Protein AF-G9ZC63-F1 (afdb_monomer_lite)

Sequence (72 aa):
MLKACRSLPDHAALPAAEADFAVNGSLIISGKDAVKTAAWPETLKQRTYIADYRAELPPELLPLLLHRLGLA

Organism: NCBI:txid797473

Foldseek 3Di:
DDPDDDDDDPPDQDDQVSCVVAVPAAAEEEPVNVVRCPVPDPVNVVRYHYDDDDDDDDPVVVVVV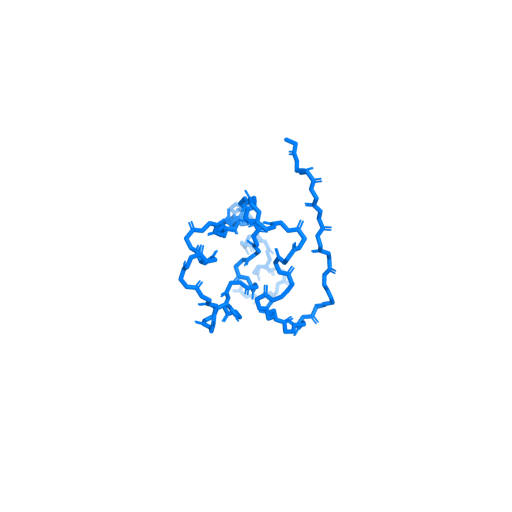CVVVVND

Radius of gyration: 18.25 Å; chains: 1; bounding box: 32×23×53 Å

Secondary structure (DSSP, 8-state):
---------TT----GGGGGGGTTSPEEEEHHHHTT-TTS-HHHHHTEEEE----PPPTTHHHHHHHHTT--

pLDDT: mean 91.0, std 7.25, range [53.59, 96.56]

Structure (mmCIF, N/CA/C/O backbone):
data_AF-G9ZC63-F1
#
_entry.id   AF-G9ZC63-F1
#
loop_
_atom_site.group_PDB
_atom_site.id
_atom_site.type_symbol
_atom_site.label_atom_id
_atom_site.label_alt_id
_atom_site.label_comp_id
_atom_site.label_asym_id
_atom_site.label_entity_id
_atom_site.label_seq_id
_atom_site.pdbx_PDB_ins_code
_atom_site.Cartn_x
_atom_site.Cartn_y
_atom_site.Cartn_z
_atom_site.occupancy
_atom_site.B_iso_or_equiv
_atom_site.auth_seq_id
_atom_site.auth_comp_id
_atom_site.auth_asym_id
_atom_site.auth_atom_id
_atom_site.pdbx_PDB_model_num
ATOM 1 N N . MET A 1 1 ? -15.153 4.530 -12.350 1.00 53.59 1 MET A N 1
ATOM 2 C CA . MET A 1 1 ? -15.084 3.092 -12.692 1.00 53.59 1 MET A CA 1
ATOM 3 C C . MET A 1 1 ? -13.613 2.696 -12.779 1.00 53.59 1 MET A C 1
ATOM 5 O O . MET A 1 1 ? -12.899 3.283 -13.585 1.00 53.59 1 MET A O 1
ATOM 9 N N . LEU A 1 2 ? -13.141 1.794 -11.909 1.00 62.12 2 LEU A N 1
ATOM 10 C CA . LEU A 1 2 ? -11.784 1.227 -11.981 1.00 62.12 2 LEU A CA 1
ATOM 11 C C . LEU A 1 2 ? -11.691 0.357 -13.242 1.00 62.12 2 LEU A C 1
ATOM 13 O O . LEU A 1 2 ? -12.530 -0.516 -13.439 1.00 62.12 2 LEU A O 1
ATOM 17 N N . LYS A 1 3 ? -10.719 0.635 -14.119 1.00 72.25 3 LYS A N 1
ATOM 18 C CA . LYS A 1 3 ? -10.599 -0.042 -15.424 1.00 72.25 3 LYS A CA 1
ATOM 19 C C . LYS A 1 3 ? -9.875 -1.397 -15.353 1.00 72.25 3 LYS A C 1
ATOM 21 O O . LYS A 1 3 ? -10.059 -2.202 -16.256 1.00 72.25 3 LYS A O 1
ATOM 26 N N . ALA A 1 4 ? -9.082 -1.650 -14.306 1.00 85.06 4 ALA A N 1
ATOM 27 C CA . ALA A 1 4 ? -8.350 -2.901 -14.082 1.00 85.06 4 ALA A CA 1
ATOM 28 C C . ALA A 1 4 ? -7.960 -3.057 -12.599 1.00 85.06 4 ALA A C 1
ATOM 30 O O . ALA A 1 4 ? -7.789 -2.056 -11.902 1.00 85.06 4 ALA A O 1
ATOM 31 N N . CYS A 1 5 ? -7.807 -4.299 -12.127 1.00 89.62 5 CYS A N 1
ATOM 32 C CA . CYS A 1 5 ? -7.359 -4.626 -10.771 1.00 89.62 5 CYS A CA 1
ATOM 33 C C . CYS A 1 5 ? -6.300 -5.734 -10.818 1.00 89.62 5 CYS A C 1
ATOM 35 O O . CYS A 1 5 ? -6.452 -6.708 -11.557 1.00 89.62 5 CYS A O 1
ATOM 37 N N . ARG A 1 6 ? -5.250 -5.590 -10.007 1.00 91.19 6 ARG A N 1
ATOM 38 C CA . ARG A 1 6 ? -4.199 -6.588 -9.797 1.00 91.19 6 ARG A CA 1
ATOM 39 C C . ARG A 1 6 ? -4.204 -6.960 -8.319 1.00 91.19 6 ARG A C 1
ATOM 41 O O . ARG A 1 6 ? -3.919 -6.120 -7.473 1.00 91.19 6 ARG A O 1
ATOM 48 N N . SER A 1 7 ? -4.566 -8.203 -8.018 1.00 92.19 7 SER A N 1
ATOM 49 C CA . SER A 1 7 ? -4.511 -8.742 -6.658 1.00 92.19 7 SER A CA 1
ATOM 50 C C . SER A 1 7 ? -3.195 -9.485 -6.462 1.00 92.19 7 SER A C 1
ATOM 52 O O . SER A 1 7 ? -2.785 -10.254 -7.332 1.00 92.19 7 SER A O 1
ATOM 54 N N . LEU A 1 8 ? -2.537 -9.235 -5.333 1.00 92.50 8 LEU A N 1
ATOM 55 C CA . LEU A 1 8 ? -1.286 -9.872 -4.943 1.00 92.50 8 LEU A CA 1
ATOM 56 C C . LEU A 1 8 ? -1.481 -10.601 -3.608 1.00 92.50 8 LEU A C 1
ATOM 58 O O . LEU A 1 8 ? -2.315 -10.170 -2.806 1.00 92.50 8 LEU A O 1
ATOM 62 N N . PRO A 1 9 ? -0.724 -11.683 -3.347 1.00 94.69 9 PRO A N 1
ATOM 63 C CA . PRO A 1 9 ? -0.711 -12.321 -2.040 1.00 94.69 9 PRO A CA 1
ATOM 64 C C . PRO A 1 9 ? -0.313 -11.339 -0.943 1.00 94.69 9 PRO A C 1
ATOM 66 O O . PRO A 1 9 ? 0.430 -10.380 -1.174 1.00 94.69 9 PRO A O 1
ATOM 69 N N . ASP A 1 10 ? -0.763 -11.612 0.278 1.00 94.88 10 ASP A N 1
ATOM 70 C CA . ASP A 1 10 ? -0.358 -10.775 1.391 1.00 94.88 10 ASP A CA 1
ATOM 71 C C . ASP A 1 10 ? 1.160 -10.841 1.612 1.00 94.88 10 ASP A C 1
ATOM 73 O O . ASP A 1 10 ? 1.803 -11.856 1.343 1.00 94.88 10 ASP A O 1
ATOM 77 N N . HIS A 1 11 ? 1.743 -9.730 2.063 1.00 92.38 11 HIS A N 1
ATOM 78 C CA . HIS A 1 11 ? 3.195 -9.556 2.218 1.00 92.38 11 HIS A CA 1
ATOM 79 C C . HIS A 1 11 ? 4.030 -9.748 0.940 1.00 92.38 11 HIS A C 1
ATOM 81 O O . HIS A 1 11 ? 5.257 -9.679 1.014 1.00 92.38 11 HIS A O 1
ATOM 87 N N . ALA A 1 12 ? 3.405 -9.905 -0.232 1.00 93.94 12 ALA A N 1
ATOM 88 C CA . ALA A 1 12 ? 4.132 -10.009 -1.487 1.00 93.94 12 ALA A CA 1
ATOM 89 C C . ALA A 1 12 ? 5.013 -8.776 -1.722 1.00 93.94 12 ALA A C 1
ATOM 91 O O . ALA A 1 12 ? 4.647 -7.642 -1.378 1.00 93.94 12 ALA A O 1
ATOM 92 N N . ALA A 1 13 ? 6.174 -9.013 -2.334 1.00 93.75 13 ALA A N 1
ATOM 93 C CA . ALA A 1 13 ? 6.993 -7.950 -2.885 1.00 93.75 13 ALA A CA 1
ATOM 94 C C . ALA A 1 13 ? 6.203 -7.197 -3.962 1.00 93.75 13 ALA A C 1
ATOM 96 O O . ALA A 1 13 ? 5.349 -7.767 -4.638 1.00 93.75 13 ALA A O 1
ATOM 97 N N . LEU A 1 14 ? 6.514 -5.915 -4.126 1.00 94.69 14 LEU A N 1
ATOM 98 C CA . LEU A 1 14 ? 5.845 -5.057 -5.094 1.00 94.69 14 LEU A CA 1
ATOM 99 C C . LEU A 1 14 ? 6.888 -4.439 -6.041 1.00 94.69 14 LEU A C 1
ATOM 101 O O . LEU A 1 14 ? 7.231 -3.263 -5.899 1.00 94.69 14 LEU A O 1
ATOM 105 N N . PRO A 1 15 ? 7.474 -5.226 -6.964 1.00 95.00 15 PRO A N 1
ATOM 106 C CA . PRO A 1 15 ? 8.387 -4.690 -7.967 1.00 95.00 15 PRO A CA 1
ATOM 107 C C . PRO A 1 15 ? 7.628 -3.794 -8.955 1.00 95.00 15 PRO A C 1
ATOM 109 O O . PRO A 1 15 ? 6.425 -3.949 -9.150 1.00 95.00 15 PRO A O 1
ATOM 112 N N . ALA A 1 16 ? 8.336 -2.875 -9.618 1.00 94.25 16 ALA A N 1
ATOM 113 C CA . ALA A 1 16 ? 7.720 -1.941 -10.565 1.00 94.25 16 ALA A CA 1
ATOM 114 C C . ALA A 1 16 ? 6.969 -2.648 -11.714 1.00 94.25 16 ALA A C 1
ATOM 116 O O . ALA A 1 16 ? 5.965 -2.127 -12.179 1.00 94.25 16 ALA A O 1
ATOM 117 N N . ALA A 1 17 ? 7.395 -3.854 -12.108 1.00 94.38 17 ALA A N 1
ATOM 118 C CA . ALA A 1 17 ? 6.732 -4.658 -13.139 1.00 94.38 17 ALA A CA 1
ATOM 119 C C . ALA A 1 17 ? 5.288 -5.061 -12.772 1.00 94.38 17 ALA A C 1
ATOM 121 O O . ALA A 1 17 ? 4.453 -5.271 -13.648 1.00 94.38 17 ALA A O 1
ATOM 122 N N . GLU A 1 18 ? 4.934 -5.108 -11.481 1.00 93.56 18 GLU A N 1
ATOM 123 C CA . GLU A 1 18 ? 3.540 -5.350 -11.079 1.00 93.56 18 GLU A CA 1
ATOM 124 C C . GLU A 1 18 ? 2.610 -4.186 -11.446 1.00 93.56 18 GLU A C 1
ATOM 126 O O . GLU A 1 18 ? 1.396 -4.351 -11.403 1.00 93.56 18 GLU A O 1
ATOM 131 N N . ALA A 1 19 ? 3.145 -3.023 -11.837 1.00 92.56 19 ALA A N 1
ATOM 132 C CA . ALA A 1 19 ? 2.378 -1.891 -12.351 1.00 92.56 19 ALA A CA 1
ATOM 133 C C . ALA A 1 19 ? 2.153 -1.920 -13.876 1.00 92.56 19 ALA A C 1
ATOM 135 O O . ALA A 1 19 ? 1.441 -1.054 -14.402 1.00 92.56 19 ALA A O 1
ATOM 136 N N . ASP A 1 20 ? 2.723 -2.892 -14.596 1.00 91.88 20 ASP A N 1
ATOM 137 C CA . ASP A 1 20 ? 2.697 -2.930 -16.065 1.00 91.88 20 ASP A CA 1
ATOM 138 C C . ASP A 1 20 ? 1.286 -3.145 -16.628 1.00 91.88 20 ASP A C 1
ATOM 140 O O . ASP A 1 20 ? 0.988 -2.740 -17.748 1.00 91.88 20 ASP A O 1
ATOM 144 N N . PHE A 1 21 ? 0.351 -3.681 -15.838 1.00 90.00 21 PHE A N 1
ATOM 145 C CA . PHE A 1 21 ? -1.058 -3.779 -16.245 1.00 90.00 21 PHE A CA 1
ATOM 146 C C . PHE A 1 21 ? -1.737 -2.407 -16.431 1.00 90.00 21 PHE A C 1
ATOM 148 O O . PHE A 1 21 ? -2.834 -2.328 -16.985 1.00 90.00 21 PHE A O 1
ATOM 155 N N . ALA A 1 22 ? -1.104 -1.326 -15.967 1.00 89.00 22 ALA A N 1
ATOM 156 C CA . ALA A 1 22 ? -1.630 0.031 -16.005 1.00 89.00 22 ALA A CA 1
ATOM 157 C C . ALA A 1 22 ? -0.596 1.030 -16.551 1.00 89.00 22 ALA A C 1
ATOM 159 O O . ALA A 1 22 ? -0.480 2.125 -16.006 1.00 89.00 22 ALA A O 1
ATOM 160 N N . VAL A 1 23 ? 0.151 0.681 -17.609 1.00 82.94 23 VAL A N 1
ATOM 161 C CA . VAL A 1 23 ? 1.267 1.485 -18.175 1.00 82.94 23 VAL A CA 1
ATOM 162 C C . VAL A 1 23 ? 0.969 2.991 -18.27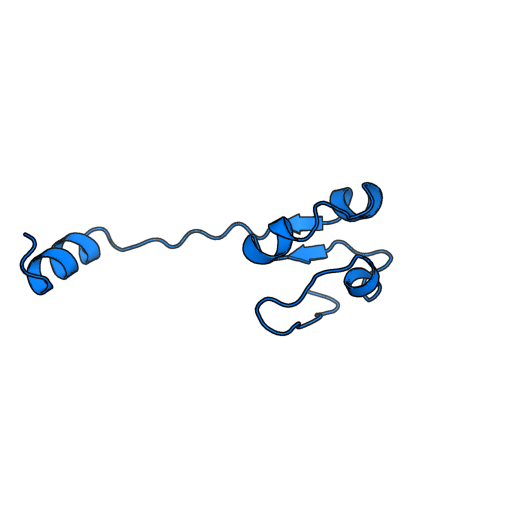1 1.00 82.94 23 VAL A C 1
ATOM 164 O O . VAL A 1 23 ? 1.788 3.801 -17.852 1.00 82.94 23 VAL A O 1
ATOM 167 N N . ASN A 1 24 ? -0.228 3.364 -18.742 1.00 84.00 24 ASN A N 1
ATOM 168 C CA . ASN A 1 24 ? -0.641 4.760 -18.965 1.00 84.00 24 ASN A CA 1
ATOM 169 C C . ASN A 1 24 ? -1.722 5.256 -17.982 1.00 84.00 24 ASN A C 1
ATOM 171 O O . ASN A 1 24 ? -2.341 6.293 -18.210 1.00 84.00 24 ASN A O 1
ATOM 175 N N . GLY A 1 25 ? -2.020 4.482 -16.938 1.00 88.19 25 GLY A N 1
ATOM 176 C CA . GLY A 1 25 ? -3.053 4.804 -15.952 1.00 88.19 25 GLY A CA 1
ATOM 177 C C . GLY A 1 25 ? -2.484 5.388 -14.664 1.00 88.19 25 GLY A C 1
ATOM 178 O O . GLY A 1 25 ? -1.282 5.351 -14.426 1.00 88.19 25 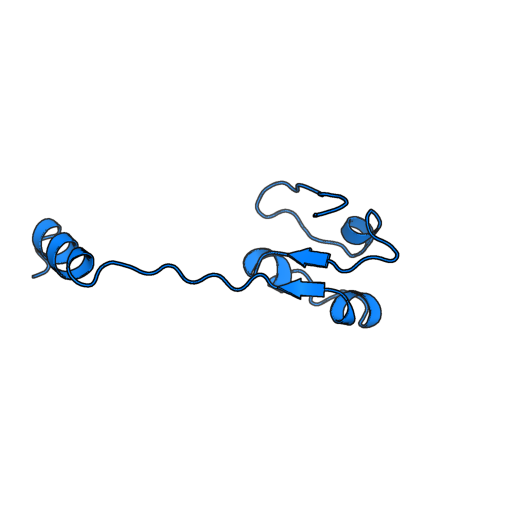GLY A O 1
ATOM 179 N N . SER A 1 26 ? -3.355 5.873 -13.790 1.00 92.31 26 SER A N 1
ATOM 180 C CA . SER A 1 26 ? -2.993 6.097 -12.389 1.00 92.31 26 SER A CA 1
ATOM 181 C C . SER A 1 26 ? -3.141 4.801 -11.596 1.00 92.31 26 SER A C 1
ATOM 183 O O . SER A 1 26 ? -4.016 3.984 -11.898 1.00 92.31 26 SER A O 1
ATOM 185 N N . LEU A 1 27 ? -2.310 4.621 -10.572 1.00 94.75 27 LEU A N 1
ATOM 186 C CA . LEU A 1 27 ? -2.413 3.500 -9.636 1.00 94.75 27 LEU A CA 1
ATOM 187 C C . LEU A 1 27 ? -3.044 3.967 -8.333 1.00 94.75 27 LEU A C 1
ATOM 189 O O . LEU A 1 27 ? -2.789 5.081 -7.886 1.00 94.75 27 LEU A O 1
ATOM 193 N N . ILE A 1 28 ? -3.834 3.097 -7.713 1.00 94.50 28 ILE A N 1
ATOM 194 C CA . ILE A 1 28 ? -4.312 3.276 -6.343 1.00 94.50 28 ILE A CA 1
ATOM 195 C C . ILE A 1 28 ? -3.851 2.052 -5.557 1.00 94.50 28 ILE A C 1
ATOM 197 O O . ILE A 1 28 ? -4.168 0.928 -5.947 1.00 94.50 28 ILE A O 1
ATOM 201 N N . ILE A 1 29 ? -3.093 2.270 -4.484 1.00 95.25 29 ILE A N 1
ATOM 202 C CA . ILE A 1 29 ? -2.554 1.209 -3.620 1.00 95.25 29 ILE A CA 1
ATOM 203 C C . ILE A 1 29 ? -2.872 1.486 -2.149 1.00 95.25 29 ILE A C 1
ATOM 205 O O . ILE A 1 29 ? -3.202 2.611 -1.776 1.00 95.25 29 ILE A O 1
ATOM 209 N N . SER A 1 30 ? -2.762 0.466 -1.298 1.00 95.12 30 SER A N 1
ATOM 210 C CA . SER A 1 30 ? -2.894 0.633 0.151 1.00 95.12 30 SER A CA 1
ATOM 211 C C . SER A 1 30 ? -1.651 1.300 0.758 1.00 95.12 30 SER A C 1
ATOM 213 O O . SER A 1 30 ? -0.551 1.214 0.205 1.00 95.12 30 SER A O 1
ATOM 215 N N . GLY A 1 31 ? -1.791 1.896 1.947 1.00 94.56 31 GLY A N 1
ATOM 216 C CA . GLY A 1 31 ? -0.635 2.374 2.718 1.00 94.56 31 GLY A CA 1
ATOM 217 C C . GLY A 1 31 ? 0.366 1.258 3.055 1.00 94.56 31 GLY A C 1
ATOM 218 O O . GLY A 1 31 ? 1.574 1.486 3.024 1.00 94.56 31 GLY A O 1
ATOM 219 N N . LYS A 1 32 ? -0.120 0.027 3.288 1.00 94.44 32 LYS A N 1
ATOM 220 C CA . LYS A 1 32 ? 0.720 -1.162 3.531 1.00 94.44 32 LYS A CA 1
ATOM 221 C C . LYS A 1 32 ? 1.596 -1.500 2.328 1.00 94.44 32 LYS A C 1
ATOM 223 O O . LYS A 1 32 ? 2.720 -1.957 2.502 1.00 94.44 32 LYS A O 1
ATOM 228 N N . ASP A 1 33 ? 1.098 -1.301 1.117 1.00 95.69 33 ASP A N 1
ATOM 229 C CA . ASP A 1 33 ? 1.852 -1.597 -0.099 1.00 95.69 33 ASP A CA 1
ATOM 230 C C . ASP A 1 33 ? 2.790 -0.456 -0.494 1.00 95.69 33 ASP A C 1
ATOM 232 O O . ASP A 1 33 ? 3.876 -0.712 -1.012 1.00 95.69 33 ASP A O 1
ATOM 236 N N . ALA A 1 34 ? 2.435 0.790 -0.169 1.00 95.56 34 ALA A N 1
ATOM 237 C CA . ALA A 1 34 ? 3.256 1.967 -0.450 1.00 95.56 34 ALA A CA 1
ATOM 238 C C . ALA A 1 34 ? 4.654 1.905 0.192 1.00 95.56 34 ALA A C 1
ATOM 240 O O . ALA A 1 34 ? 5.628 2.361 -0.400 1.00 95.56 34 ALA A O 1
ATOM 241 N N . VAL A 1 35 ? 4.811 1.273 1.361 1.00 94.94 35 VAL A N 1
ATOM 242 C CA . VAL A 1 35 ? 6.142 1.128 1.992 1.00 94.94 35 VAL A CA 1
ATOM 243 C C . VAL A 1 35 ? 7.113 0.287 1.149 1.00 94.94 35 VAL A C 1
ATOM 245 O O . VAL A 1 35 ? 8.327 0.381 1.321 1.00 94.94 35 VAL A O 1
ATOM 248 N N . LYS A 1 36 ? 6.598 -0.522 0.213 1.00 95.50 36 LYS A N 1
ATOM 249 C CA . LYS A 1 36 ? 7.385 -1.395 -0.671 1.00 95.50 36 LYS A CA 1
ATOM 250 C C . LYS A 1 36 ? 7.862 -0.671 -1.934 1.00 95.50 36 LYS A C 1
ATOM 252 O O . LYS A 1 36 ? 8.706 -1.199 -2.655 1.00 95.50 36 LYS A O 1
ATOM 257 N N . THR A 1 37 ? 7.361 0.535 -2.211 1.00 95.44 37 THR A N 1
ATOM 258 C CA . THR A 1 37 ? 7.628 1.265 -3.462 1.00 95.44 37 THR A CA 1
ATOM 259 C C . THR A 1 37 ? 8.863 2.165 -3.387 1.00 95.44 37 THR A C 1
ATOM 261 O O . THR A 1 37 ? 9.084 2.983 -4.279 1.00 95.44 37 THR A O 1
ATOM 264 N N . ALA A 1 38 ? 9.700 2.046 -2.349 1.00 94.56 38 ALA A N 1
ATOM 265 C CA . ALA A 1 38 ? 10.888 2.889 -2.172 1.00 94.56 38 ALA A CA 1
ATOM 266 C C . ALA A 1 38 ? 11.823 2.854 -3.397 1.00 94.56 38 ALA A C 1
ATOM 268 O O . ALA A 1 38 ? 12.273 3.903 -3.861 1.00 94.56 38 ALA A O 1
ATOM 269 N N . ALA A 1 39 ? 12.031 1.664 -3.970 1.00 94.94 39 ALA A N 1
ATOM 270 C CA . ALA A 1 39 ? 12.875 1.441 -5.145 1.00 94.94 39 ALA A CA 1
ATOM 271 C C . ALA A 1 39 ? 12.181 1.726 -6.494 1.00 94.94 39 ALA A C 1
ATOM 273 O O . ALA A 1 39 ? 12.772 1.492 -7.546 1.00 94.94 39 ALA A O 1
ATOM 274 N N . TRP A 1 40 ? 10.928 2.194 -6.500 1.00 96.56 40 TRP A N 1
ATOM 275 C CA . TRP A 1 40 ? 10.227 2.483 -7.752 1.00 96.56 40 TRP A CA 1
ATOM 276 C C . TRP A 1 40 ? 10.810 3.702 -8.481 1.00 96.56 40 TRP A C 1
ATOM 278 O O . TRP A 1 40 ? 11.231 4.660 -7.820 1.00 96.56 40 TRP A O 1
ATOM 288 N N . PRO A 1 41 ? 10.765 3.711 -9.829 1.00 95.75 41 PRO A N 1
ATOM 289 C CA . PRO A 1 41 ? 11.059 4.900 -10.619 1.00 95.75 41 PRO A CA 1
ATOM 290 C C . PRO A 1 41 ? 10.163 6.078 -10.225 1.00 95.75 41 PRO A C 1
ATOM 292 O O . PRO A 1 41 ? 8.976 5.904 -9.945 1.00 95.75 41 PRO A O 1
ATOM 295 N N . GLU A 1 42 ? 10.712 7.290 -10.264 1.00 95.94 42 GLU A N 1
ATOM 296 C CA . GLU A 1 42 ? 9.991 8.498 -9.849 1.00 95.94 42 GLU A CA 1
ATOM 297 C C . GLU A 1 42 ? 8.739 8.758 -10.700 1.00 95.94 42 GLU A C 1
ATOM 299 O O . GLU A 1 42 ? 7.679 9.092 -10.181 1.00 95.94 42 GLU A O 1
ATOM 304 N N . THR A 1 43 ? 8.817 8.487 -12.002 1.00 94.25 43 THR A N 1
ATOM 305 C CA . THR A 1 43 ? 7.679 8.602 -12.927 1.00 94.25 43 THR A CA 1
ATOM 306 C C . THR A 1 43 ? 6.513 7.686 -12.551 1.00 94.25 43 THR A C 1
ATOM 308 O O . THR A 1 43 ? 5.351 8.044 -12.738 1.00 94.25 43 THR A O 1
ATOM 311 N N . LEU A 1 44 ? 6.802 6.508 -11.990 1.00 95.31 44 LEU A N 1
ATOM 312 C CA . LEU A 1 44 ? 5.786 5.579 -11.502 1.00 95.31 44 LEU A CA 1
ATOM 313 C C . LEU A 1 44 ? 5.185 6.063 -10.176 1.00 95.31 44 LEU A C 1
ATOM 315 O O . LEU A 1 44 ? 3.969 5.996 -9.990 1.00 95.31 44 LEU A O 1
ATOM 319 N N . LYS A 1 45 ? 6.013 6.603 -9.276 1.00 95.56 4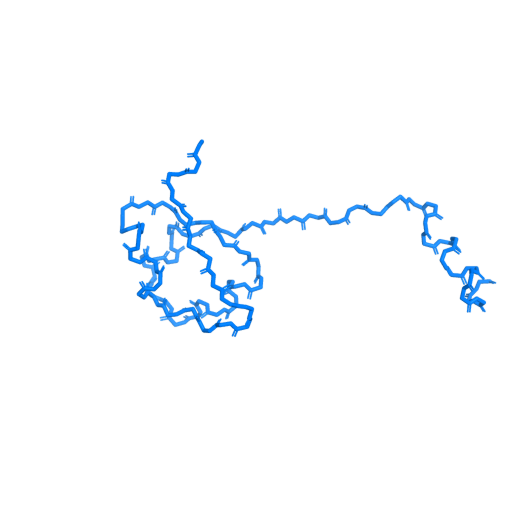5 LYS A N 1
ATOM 320 C CA . LYS A 1 45 ? 5.554 7.184 -8.004 1.00 95.56 45 LYS A CA 1
ATOM 321 C C . LYS A 1 45 ? 4.617 8.373 -8.229 1.00 95.56 45 LYS A C 1
ATOM 323 O O . LYS A 1 45 ? 3.555 8.416 -7.620 1.00 95.56 45 LYS A O 1
ATOM 328 N N . GLN A 1 46 ? 4.942 9.268 -9.162 1.00 95.56 46 GLN A N 1
ATOM 329 C CA . GLN A 1 46 ? 4.146 10.467 -9.471 1.00 95.56 46 GLN A CA 1
ATOM 330 C C . GLN A 1 46 ? 2.712 10.174 -9.941 1.00 95.56 46 GLN A C 1
ATOM 332 O O . GLN A 1 46 ? 1.826 11.004 -9.751 1.00 95.56 46 GLN A O 1
ATOM 337 N N . ARG A 1 47 ? 2.464 8.998 -10.535 1.00 95.19 47 ARG A N 1
ATOM 338 C CA . ARG A 1 47 ? 1.122 8.559 -10.967 1.00 95.19 47 ARG A CA 1
ATOM 339 C C . ARG A 1 47 ? 0.443 7.590 -9.993 1.00 95.19 47 ARG A C 1
ATOM 341 O O . ARG A 1 47 ? -0.598 7.019 -10.326 1.00 95.19 47 ARG A O 1
ATOM 348 N N . THR A 1 48 ? 1.037 7.362 -8.823 1.00 95.81 48 THR A N 1
ATOM 349 C CA . THR A 1 48 ? 0.537 6.428 -7.810 1.00 95.81 48 THR A CA 1
ATOM 350 C C . THR A 1 48 ? -0.065 7.185 -6.636 1.00 95.81 48 THR A C 1
ATOM 352 O O . THR A 1 48 ? 0.572 8.047 -6.041 1.00 95.81 48 THR A O 1
ATOM 355 N N . TYR A 1 49 ? -1.290 6.818 -6.275 1.00 95.56 49 TYR A N 1
ATOM 356 C CA . TYR A 1 49 ? -2.036 7.385 -5.162 1.00 95.56 49 TYR A CA 1
ATOM 357 C C . TYR A 1 49 ? -2.186 6.346 -4.058 1.00 95.56 49 TYR A C 1
ATOM 359 O O . TYR A 1 49 ? -2.449 5.168 -4.311 1.00 95.56 49 TYR A O 1
ATOM 367 N N . ILE A 1 50 ? -2.034 6.796 -2.819 1.00 96.00 50 ILE A N 1
ATOM 368 C CA . ILE A 1 50 ? -2.210 5.955 -1.641 1.00 96.00 50 ILE A CA 1
ATOM 369 C C . ILE A 1 50 ? -3.636 6.161 -1.144 1.00 96.00 50 ILE A C 1
ATOM 371 O O . ILE A 1 50 ? -4.056 7.292 -0.903 1.00 96.00 50 ILE A O 1
ATOM 375 N N . ALA A 1 51 ? -4.383 5.070 -1.008 1.00 93.94 51 ALA A N 1
ATOM 376 C CA . ALA A 1 51 ? -5.687 5.101 -0.373 1.00 93.94 51 ALA A CA 1
ATOM 377 C C . ALA A 1 51 ? -5.508 5.378 1.127 1.00 93.94 51 ALA A C 1
ATOM 379 O O . ALA A 1 51 ? -5.024 4.517 1.865 1.00 93.94 51 ALA A O 1
ATOM 380 N N . ASP A 1 52 ? -5.895 6.579 1.554 1.00 92.06 52 ASP A N 1
ATOM 381 C CA . ASP A 1 52 ? -6.002 6.950 2.963 1.00 92.06 52 ASP A CA 1
ATOM 382 C C . ASP A 1 52 ? -7.424 6.649 3.442 1.00 92.06 52 ASP A C 1
ATOM 384 O O . ASP A 1 52 ? -8.403 7.194 2.926 1.00 92.06 52 ASP A O 1
ATOM 388 N N . TYR A 1 53 ? -7.541 5.734 4.397 1.00 87.94 53 TYR A N 1
ATOM 389 C CA . TYR A 1 53 ? -8.805 5.361 5.013 1.00 87.94 53 TYR A CA 1
ATOM 390 C C . TYR A 1 53 ? -8.670 5.458 6.525 1.00 87.94 53 TYR A C 1
ATOM 392 O O . TYR A 1 53 ? -7.668 5.052 7.115 1.00 87.94 53 TYR A O 1
ATOM 400 N N . ARG A 1 54 ? -9.715 5.986 7.160 1.00 89.44 54 ARG A N 1
ATOM 401 C CA . ARG A 1 54 ? -9.781 6.152 8.608 1.00 89.44 54 ARG A CA 1
ATOM 402 C C . ARG A 1 54 ? -10.814 5.196 9.171 1.00 89.44 54 ARG A C 1
ATOM 404 O O . ARG A 1 54 ? -11.950 5.160 8.709 1.00 89.44 54 ARG A O 1
ATOM 411 N N . ALA A 1 55 ? -10.398 4.415 10.160 1.00 88.31 55 ALA A N 1
ATOM 412 C CA . ALA A 1 55 ? -11.326 3.665 10.985 1.00 88.31 55 ALA A CA 1
ATOM 413 C C . ALA A 1 55 ? -11.881 4.616 12.048 1.00 88.31 55 ALA A C 1
ATOM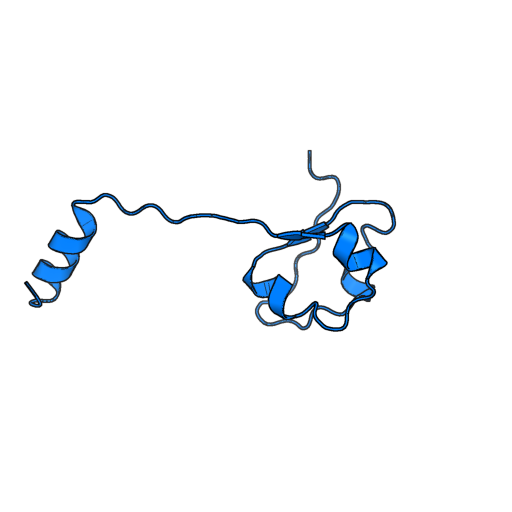 415 O O . ALA A 1 55 ? -11.136 5.097 12.901 1.00 88.31 55 ALA A O 1
ATOM 416 N N . GLU A 1 56 ? -13.176 4.899 11.979 1.00 90.75 56 GLU A N 1
ATOM 417 C CA . GLU A 1 56 ? -13.879 5.658 13.007 1.00 90.75 56 GLU A CA 1
ATOM 418 C C . GLU A 1 56 ? -14.521 4.676 13.986 1.00 90.75 56 GLU A C 1
ATOM 420 O O . GLU A 1 56 ? -15.320 3.821 13.601 1.00 90.75 56 GLU A O 1
ATOM 425 N N . LEU A 1 57 ? -14.131 4.774 15.256 1.00 86.38 57 LEU A N 1
ATOM 426 C CA . LEU A 1 57 ? -14.772 4.033 16.335 1.00 86.38 57 LEU A CA 1
ATOM 427 C C . LEU A 1 57 ? -15.861 4.910 16.963 1.00 86.38 57 LEU A C 1
ATOM 429 O O . LEU A 1 57 ? -15.572 6.069 17.276 1.00 86.38 57 LEU A O 1
ATOM 433 N N . PRO A 1 58 ? -17.065 4.371 17.227 1.00 91.44 58 PRO A N 1
ATOM 434 C CA . PRO A 1 58 ? -18.037 5.056 18.065 1.00 91.44 58 PRO A CA 1
ATOM 435 C C . PRO A 1 58 ? -17.412 5.390 19.433 1.00 91.44 58 PRO A C 1
ATOM 437 O O . PRO A 1 58 ? -16.764 4.511 20.020 1.00 91.44 58 PRO A O 1
ATOM 440 N N . PRO A 1 59 ? -17.567 6.625 19.949 1.00 88.44 59 PRO A N 1
ATOM 441 C CA . PRO A 1 59 ? -16.936 7.061 21.199 1.00 88.44 59 PRO A CA 1
ATOM 442 C C . PRO A 1 59 ? -17.212 6.140 22.397 1.00 88.44 59 PRO A C 1
ATOM 444 O O . PRO A 1 59 ? -16.365 5.978 23.274 1.00 88.44 59 PRO A O 1
ATOM 447 N N . GLU A 1 60 ? -18.381 5.509 22.423 1.00 90.62 60 GLU A N 1
ATOM 448 C CA . GLU A 1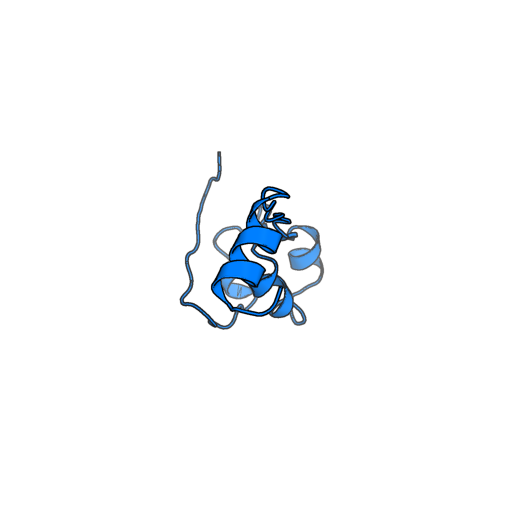 60 ? -18.835 4.594 23.467 1.00 90.62 60 GLU A CA 1
ATOM 449 C C . GLU A 1 60 ? -18.151 3.217 23.439 1.00 90.62 60 GLU A C 1
ATOM 451 O O . GLU A 1 60 ? -18.149 2.507 24.449 1.00 90.62 60 GLU A O 1
ATOM 456 N N . LEU A 1 61 ? -17.547 2.825 22.311 1.00 90.56 61 LEU A N 1
ATOM 457 C CA . LEU A 1 61 ? -17.014 1.473 22.135 1.00 90.56 61 LEU A CA 1
ATOM 458 C C . LEU A 1 61 ? -15.737 1.247 22.953 1.00 90.56 61 LEU A C 1
ATOM 460 O O . LEU A 1 61 ? -15.563 0.180 23.538 1.00 90.56 61 LEU A O 1
ATOM 464 N N . LEU A 1 62 ? -14.850 2.245 23.025 1.00 88.88 62 LEU A N 1
ATOM 465 C CA . LEU A 1 62 ? -13.587 2.122 23.759 1.00 88.88 62 LEU A CA 1
ATOM 466 C C . LEU A 1 62 ? -13.811 1.953 25.276 1.00 88.88 62 LEU A C 1
ATOM 468 O O . LEU A 1 62 ? -13.288 0.982 25.826 1.00 88.88 62 LEU A O 1
ATOM 472 N N . PRO A 1 63 ? -14.618 2.791 25.959 1.00 90.75 63 PRO A N 1
ATOM 473 C CA . PRO A 1 63 ? -14.969 2.562 27.361 1.00 90.75 63 PRO A CA 1
ATOM 474 C C . PRO A 1 63 ? -15.599 1.185 27.606 1.00 90.75 63 PRO A C 1
ATOM 476 O O . PRO A 1 63 ? -15.248 0.506 28.570 1.00 90.75 63 PRO A O 1
ATOM 479 N N . LEU A 1 64 ? -16.488 0.735 26.713 1.00 92.12 64 LEU A N 1
ATOM 480 C CA . LEU A 1 64 ? -17.143 -0.570 26.830 1.00 92.12 64 LEU A CA 1
ATOM 481 C C . LEU A 1 64 ? -16.136 -1.725 26.729 1.00 92.12 64 LEU A C 1
ATOM 483 O O . LEU A 1 64 ? -16.210 -2.678 27.508 1.00 92.12 64 LEU A O 1
ATOM 487 N N . LEU A 1 65 ? -15.182 -1.641 25.799 1.00 91.62 65 LEU A N 1
ATOM 488 C CA . LEU A 1 65 ? -14.109 -2.627 25.657 1.00 91.62 65 LEU A CA 1
ATOM 489 C C . LEU A 1 65 ? -13.192 -2.647 26.885 1.00 91.62 65 LEU A C 1
ATOM 491 O O . LEU A 1 65 ? -12.888 -3.727 27.387 1.00 91.62 65 LEU A O 1
ATOM 495 N N . LEU A 1 66 ? -12.798 -1.478 27.399 1.00 92.75 66 LEU A N 1
ATOM 496 C CA . LEU A 1 66 ? -11.963 -1.378 28.601 1.00 92.75 66 LEU A CA 1
ATOM 497 C C . LEU A 1 66 ? -12.655 -1.991 29.824 1.00 92.75 66 LEU A C 1
ATOM 499 O O . LEU A 1 66 ? -12.032 -2.770 30.544 1.00 92.75 66 LEU A O 1
ATOM 503 N N . HIS A 1 67 ? -13.954 -1.730 30.003 1.00 93.25 67 HIS A N 1
ATOM 504 C CA . HIS A 1 67 ? -14.749 -2.352 31.062 1.00 93.25 67 HIS A CA 1
ATOM 505 C C . HIS A 1 67 ? -14.792 -3.881 30.926 1.00 93.25 67 HIS A C 1
ATOM 507 O O . HIS A 1 67 ? -14.559 -4.595 31.900 1.00 93.25 67 HIS A O 1
ATOM 513 N N . ARG A 1 68 ? -15.016 -4.412 29.714 1.00 91.75 68 ARG A N 1
ATOM 514 C CA . ARG A 1 68 ? -15.013 -5.871 29.485 1.00 91.75 68 ARG A CA 1
ATOM 515 C C . ARG A 1 68 ? -13.660 -6.532 29.731 1.00 91.75 68 ARG A C 1
ATOM 517 O O . ARG A 1 68 ? -13.625 -7.714 30.059 1.00 91.75 68 ARG A O 1
ATOM 524 N N . LEU A 1 69 ? -12.570 -5.794 29.553 1.00 95.12 69 LEU A N 1
ATOM 525 C CA . LEU A 1 69 ? -11.212 -6.266 29.817 1.00 95.12 69 LEU A CA 1
ATOM 526 C C . LEU A 1 69 ? -10.795 -6.101 31.290 1.00 95.12 69 LEU A C 1
ATOM 528 O O . LEU A 1 69 ? -9.705 -6.537 31.648 1.00 95.12 69 LEU A O 1
ATOM 532 N N . GLY A 1 70 ? -11.634 -5.493 32.141 1.00 91.50 70 GLY A N 1
ATOM 533 C CA . GLY A 1 70 ? -11.303 -5.200 33.541 1.00 91.50 70 GLY A CA 1
ATOM 534 C C . GLY A 1 70 ? -10.237 -4.111 33.704 1.00 91.50 70 GLY A C 1
ATOM 535 O O . GLY A 1 70 ? -9.527 -4.089 34.704 1.00 91.50 70 GLY A O 1
ATOM 536 N N . LEU A 1 71 ? -10.091 -3.243 32.699 1.00 84.56 71 LEU A N 1
ATOM 537 C CA . LEU A 1 71 ? -9.091 -2.169 32.642 1.00 84.56 71 LEU A CA 1
ATOM 538 C C . LEU A 1 71 ? -9.689 -0.779 32.930 1.00 84.56 71 LEU A C 1
ATOM 540 O O . LEU A 1 71 ? -8.993 0.223 32.764 1.00 84.56 71 LEU A O 1
ATOM 544 N N . ALA A 1 72 ? -10.968 -0.721 33.314 1.00 72.50 72 ALA A N 1
ATOM 545 C CA . ALA A 1 72 ? -11.722 0.488 33.642 1.00 72.50 72 ALA A CA 1
ATOM 546 C C . ALA A 1 72 ? -12.412 0.359 35.000 1.00 72.50 72 ALA A C 1
ATOM 548 O O . ALA A 1 72 ? -12.893 -0.760 35.301 1.00 72.50 72 ALA A O 1
#